Protein AF-A0AAU3L9C7-F1 (afdb_monomer_lite)

pLDDT: mean 80.86, std 14.53, range [35.22, 96.25]

Foldseek 3Di:
DDDDPDLVVVLVVQLVQKAWPDWEWDDDAQWIKIKTKIWGFDDFDQVFKFKDWAVDGFDDWDWDQDPVNGTIIIITMGTDDQDFDKTFIWMWTDDPNDTDIHFHAQPPHDWYDWDWGDDPFIKIWGWDADPVRGIIIGIGTPDDDDDPPVSVVVVVVVPPD

Structure (mmCIF, N/CA/C/O backbone):
data_AF-A0AAU3L9C7-F1
#
_entry.id   AF-A0AAU3L9C7-F1
#
loop_
_atom_site.group_PDB
_atom_site.id
_atom_site.type_symbol
_atom_site.label_atom_id
_atom_site.label_alt_id
_atom_site.label_comp_id
_atom_site.label_asym_id
_atom_site.label_entity_id
_atom_site.label_seq_id
_atom_site.pdbx_PDB_ins_code
_atom_site.Cartn_x
_atom_site.Cartn_y
_atom_site.Cartn_z
_atom_site.occupancy
_atom_site.B_iso_or_equiv
_atom_site.auth_seq_id
_atom_site.auth_comp_id
_atom_site.auth_asym_id
_atom_site.auth_atom_id
_atom_site.pdbx_PDB_model_num
ATOM 1 N N . MET A 1 1 ? 2.917 11.005 -37.192 1.00 35.22 1 MET A N 1
ATOM 2 C CA . MET A 1 1 ? 1.703 10.786 -36.380 1.00 35.22 1 MET A CA 1
ATOM 3 C C . MET A 1 1 ? 1.957 9.519 -35.566 1.00 35.22 1 MET A C 1
ATOM 5 O O . MET A 1 1 ? 1.748 8.426 -36.069 1.00 35.22 1 MET A O 1
ATOM 9 N N . GLY A 1 2 ? 2.615 9.653 -34.408 1.00 40.50 2 GLY A N 1
ATOM 10 C CA . GLY A 1 2 ? 3.018 8.508 -33.585 1.00 40.50 2 GLY A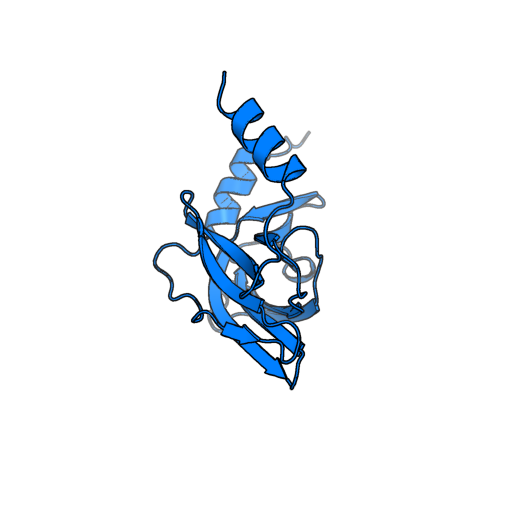 CA 1
ATOM 11 C C . GLY A 1 2 ? 1.808 7.997 -32.818 1.00 40.50 2 GLY A C 1
ATOM 12 O O . GLY A 1 2 ? 1.257 8.742 -32.014 1.00 40.50 2 GLY A O 1
ATOM 13 N N . GLY A 1 3 ? 1.358 6.780 -33.127 1.00 43.25 3 GLY A N 1
ATOM 14 C CA . GLY A 1 3 ? 0.254 6.149 -32.414 1.00 43.25 3 GLY A CA 1
ATOM 15 C C . GLY A 1 3 ? 0.594 6.068 -30.932 1.00 43.25 3 GLY A C 1
ATOM 16 O O . GLY A 1 3 ? 1.621 5.498 -30.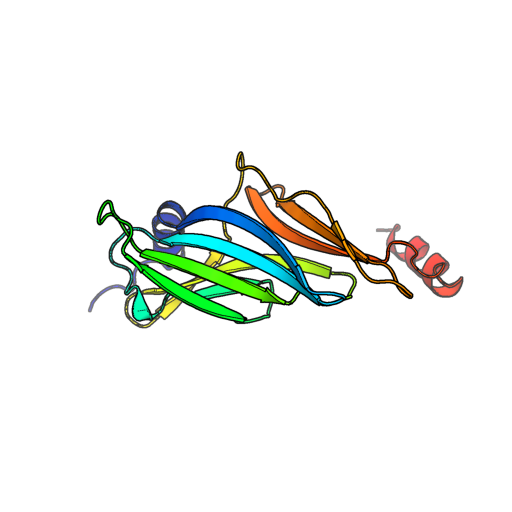567 1.00 43.25 3 GLY A O 1
ATOM 17 N N . VAL A 1 4 ? -0.244 6.676 -30.094 1.00 52.72 4 VAL A N 1
ATOM 18 C CA . VAL A 1 4 ? -0.191 6.465 -28.648 1.00 52.72 4 VAL A CA 1
ATOM 19 C C . VAL A 1 4 ? -0.334 4.954 -28.444 1.00 52.72 4 VAL A C 1
ATOM 21 O O . VAL A 1 4 ? -1.311 4.388 -28.944 1.00 52.72 4 VAL A O 1
ATOM 24 N N . PRO A 1 5 ? 0.641 4.270 -27.822 1.00 54.53 5 PRO A N 1
ATOM 25 C CA . PRO A 1 5 ? 0.512 2.843 -27.571 1.00 54.53 5 PRO A CA 1
ATOM 26 C C . PRO A 1 5 ? -0.761 2.603 -26.757 1.00 54.53 5 PRO A C 1
ATOM 28 O O . PRO A 1 5 ? -1.070 3.383 -25.855 1.00 54.53 5 PRO A O 1
ATOM 31 N N . ASP A 1 6 ? -1.502 1.544 -27.089 1.00 54.97 6 ASP A N 1
ATOM 32 C CA . ASP A 1 6 ? -2.675 1.126 -26.323 1.00 54.97 6 ASP A CA 1
ATOM 33 C C . ASP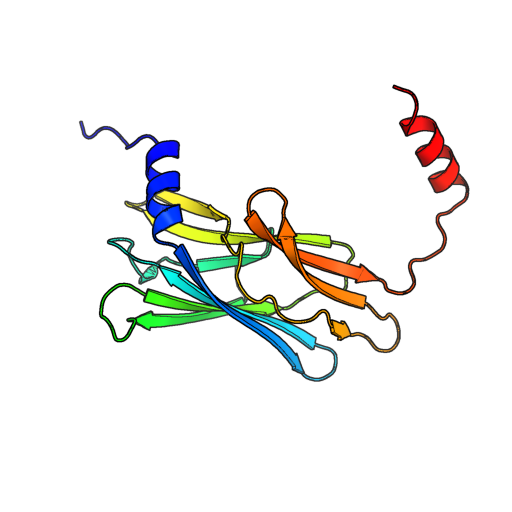 A 1 6 ? -2.291 1.041 -24.839 1.00 54.97 6 ASP A C 1
ATOM 35 O O . ASP A 1 6 ? -1.393 0.282 -24.452 1.00 54.97 6 ASP A O 1
ATOM 39 N N . ALA A 1 7 ? -2.947 1.867 -24.021 1.00 51.12 7 ALA A N 1
ATOM 40 C CA . ALA A 1 7 ? -2.661 2.019 -22.601 1.00 51.12 7 ALA A CA 1
ATOM 41 C C . ALA A 1 7 ? -2.701 0.670 -21.865 1.00 51.12 7 ALA A C 1
ATOM 43 O O . ALA A 1 7 ? -1.924 0.449 -20.940 1.00 51.12 7 ALA A O 1
ATOM 44 N N . THR A 1 8 ? -3.537 -0.265 -22.325 1.00 54.31 8 THR A N 1
ATOM 45 C CA . THR A 1 8 ? -3.645 -1.613 -21.753 1.00 54.31 8 THR A CA 1
ATOM 46 C C . THR A 1 8 ? -2.379 -2.441 -21.993 1.00 54.31 8 THR A C 1
ATOM 48 O O . THR A 1 8 ? -1.886 -3.111 -21.084 1.00 54.31 8 THR A O 1
ATOM 51 N N . VAL A 1 9 ? -1.814 -2.363 -23.202 1.00 53.31 9 VAL A N 1
ATOM 52 C CA . VAL A 1 9 ? -0.599 -3.097 -23.596 1.00 53.31 9 VAL A CA 1
ATOM 53 C C . VAL A 1 9 ? 0.633 -2.512 -22.902 1.00 53.31 9 VAL A C 1
ATOM 55 O O . VAL A 1 9 ? 1.489 -3.257 -22.421 1.00 53.31 9 VAL A O 1
ATOM 58 N N . ALA A 1 10 ? 0.699 -1.182 -22.785 1.00 54.41 10 ALA A N 1
ATOM 59 C CA . ALA A 1 10 ? 1.749 -0.497 -22.037 1.00 54.41 10 ALA A CA 1
ATOM 60 C C . ALA A 1 10 ? 1.706 -0.873 -20.545 1.00 54.41 10 ALA A C 1
ATOM 62 O O . ALA A 1 10 ? 2.709 -1.341 -20.004 1.00 54.41 10 ALA A O 1
ATOM 63 N N . SER A 1 11 ? 0.543 -0.767 -19.890 1.00 56.88 11 SER A N 1
ATOM 64 C CA . SER A 1 11 ? 0.375 -1.148 -18.482 1.00 56.88 11 SER A CA 1
ATOM 65 C C . SER A 1 11 ? 0.741 -2.607 -18.205 1.00 56.88 11 SER A C 1
ATOM 67 O O . SER A 1 11 ? 1.361 -2.877 -17.180 1.00 56.88 11 SER A O 1
ATOM 69 N N . GLY A 1 12 ? 0.413 -3.538 -19.110 1.00 58.28 12 GLY A N 1
ATOM 70 C CA . GLY A 1 12 ? 0.797 -4.948 -18.982 1.00 58.28 12 GLY A CA 1
ATOM 71 C C . GLY A 1 12 ? 2.314 -5.152 -18.980 1.00 58.28 12 GLY A C 1
ATOM 72 O O . GLY A 1 12 ? 2.847 -5.775 -18.066 1.00 58.28 12 GLY A O 1
ATOM 73 N N . ARG A 1 13 ? 3.022 -4.549 -19.943 1.00 59.59 13 ARG A N 1
ATOM 74 C CA . ARG A 1 13 ? 4.485 -4.660 -20.063 1.00 59.59 13 ARG A CA 1
ATOM 75 C C . ARG A 1 13 ? 5.235 -3.980 -18.914 1.00 59.59 13 ARG A C 1
ATOM 77 O O . ARG A 1 13 ? 6.250 -4.497 -18.467 1.00 59.59 13 ARG A O 1
ATOM 84 N N . PHE A 1 14 ? 4.752 -2.841 -18.416 1.00 61.41 14 PHE A N 1
ATOM 85 C CA . PHE A 1 14 ? 5.355 -2.183 -17.248 1.00 61.41 14 PHE A CA 1
ATOM 86 C C . PHE A 1 14 ? 5.006 -2.885 -15.931 1.00 61.41 14 PHE A C 1
ATOM 88 O O . PHE A 1 14 ? 5.791 -2.841 -14.990 1.00 61.41 14 PHE A O 1
ATOM 95 N N . ALA A 1 15 ? 3.871 -3.587 -15.847 1.00 59.69 15 ALA A N 1
ATOM 96 C CA . ALA A 1 15 ? 3.568 -4.414 -14.681 1.00 59.69 15 ALA A CA 1
ATOM 97 C C . ALA A 1 15 ? 4.571 -5.564 -14.500 1.00 59.69 15 ALA A C 1
ATOM 99 O O . ALA A 1 15 ? 4.820 -5.968 -13.368 1.00 59.69 15 ALA A O 1
ATOM 100 N N . GLU A 1 16 ? 5.173 -6.059 -15.585 1.00 72.06 16 GLU A N 1
ATOM 101 C CA . GLU A 1 16 ? 6.245 -7.065 -15.542 1.00 72.06 16 GLU A CA 1
ATOM 102 C C . GLU A 1 16 ? 7.585 -6.494 -15.058 1.00 72.06 16 GLU A C 1
ATOM 104 O O . GLU A 1 16 ? 8.464 -7.249 -14.647 1.00 72.06 16 GLU A O 1
ATOM 109 N N . THR A 1 17 ? 7.754 -5.168 -15.078 1.00 78.38 17 THR A N 1
ATOM 110 C CA . THR A 1 17 ? 8.993 -4.518 -14.636 1.00 78.38 17 THR A CA 1
ATOM 111 C C . THR A 1 17 ? 8.934 -4.007 -13.201 1.00 78.38 17 THR A C 1
ATOM 113 O O . THR A 1 17 ? 9.952 -3.549 -12.681 1.00 78.38 17 THR A O 1
ATOM 116 N N . VAL A 1 18 ? 7.773 -4.092 -12.545 1.00 86.12 18 VAL A N 1
ATOM 117 C CA . VAL A 1 18 ? 7.583 -3.676 -11.153 1.00 86.12 18 VAL A CA 1
ATOM 118 C C . VAL A 1 18 ? 7.635 -4.892 -10.235 1.00 86.12 18 VAL A C 1
ATOM 120 O O . VAL A 1 18 ? 6.789 -5.780 -10.300 1.00 86.12 18 VAL A O 1
ATOM 123 N N . GLU A 1 19 ? 8.595 -4.894 -9.317 1.00 88.12 19 GLU A N 1
ATOM 124 C CA . GLU A 1 19 ? 8.820 -5.996 -8.385 1.00 88.12 19 GLU A CA 1
ATOM 125 C C . GLU A 1 19 ? 8.920 -5.483 -6.947 1.00 88.12 19 GLU A C 1
ATOM 127 O O . GLU A 1 19 ? 9.671 -4.554 -6.649 1.00 88.12 19 GLU A O 1
ATOM 132 N N . LEU A 1 20 ? 8.186 -6.097 -6.020 1.00 91.31 20 LEU A N 1
ATOM 133 C CA . LEU A 1 20 ? 8.346 -5.822 -4.595 1.00 91.31 20 LEU A CA 1
ATOM 134 C C . LEU A 1 20 ? 9.607 -6.528 -4.071 1.00 91.31 20 LEU A C 1
ATOM 136 O O . LEU A 1 20 ? 9.648 -7.750 -3.998 1.00 91.31 20 LEU A O 1
ATOM 140 N N . LEU A 1 21 ? 10.605 -5.756 -3.638 1.00 91.31 21 LEU A N 1
ATOM 141 C CA . LEU A 1 21 ? 11.840 -6.289 -3.054 1.00 91.31 21 LEU A CA 1
ATOM 142 C C . LEU A 1 21 ? 11.709 -6.561 -1.554 1.00 91.31 21 LEU A C 1
ATOM 144 O O . LEU A 1 21 ? 12.262 -7.524 -1.034 1.00 91.31 21 LEU A O 1
ATOM 148 N N . SER A 1 22 ? 11.019 -5.681 -0.825 1.00 92.00 22 SER A N 1
ATOM 149 C CA . SER A 1 22 ? 10.795 -5.867 0.611 1.00 92.00 22 SER A CA 1
ATOM 150 C C . SER A 1 22 ? 9.598 -5.077 1.111 1.00 92.00 22 SER A C 1
ATOM 152 O O . SER A 1 22 ? 9.262 -4.016 0.580 1.00 92.00 22 SER A O 1
ATOM 154 N N . SER A 1 23 ? 8.979 -5.584 2.174 1.00 94.75 23 SER A N 1
ATOM 155 C CA . SER A 1 23 ? 7.887 -4.919 2.874 1.00 94.75 23 SER A CA 1
ATOM 156 C C . SER A 1 23 ? 8.013 -5.139 4.379 1.00 94.75 23 SER A C 1
ATOM 158 O O . SER A 1 23 ? 8.310 -6.245 4.834 1.00 94.75 23 SER A O 1
ATOM 160 N N . ARG A 1 24 ? 7.826 -4.082 5.176 1.00 95.56 24 ARG A N 1
ATOM 161 C CA . ARG A 1 24 ? 7.863 -4.190 6.642 1.00 95.56 24 ARG A CA 1
ATOM 162 C C . ARG A 1 24 ? 7.052 -3.118 7.353 1.00 95.56 24 ARG A C 1
ATOM 164 O O . ARG A 1 24 ? 6.907 -1.998 6.873 1.00 95.56 24 ARG A O 1
ATOM 171 N N . TRP A 1 25 ? 6.591 -3.461 8.550 1.00 96.25 25 TRP A N 1
ATOM 172 C CA . TRP A 1 25 ? 6.014 -2.504 9.487 1.00 96.25 25 TRP A CA 1
ATOM 173 C C . TRP A 1 25 ? 7.112 -1.760 10.245 1.00 96.25 25 TRP A C 1
ATOM 175 O O . TRP A 1 25 ? 8.026 -2.382 10.786 1.00 96.25 25 TRP A O 1
ATOM 185 N N . LEU A 1 26 ? 6.984 -0.440 10.323 1.00 94.50 26 LEU A N 1
ATOM 186 C CA . LEU A 1 26 ? 7.753 0.432 11.203 1.00 94.50 26 LEU A CA 1
ATOM 187 C C . LEU A 1 26 ? 6.807 0.978 12.263 1.00 94.50 26 LEU A C 1
ATOM 189 O O . LEU A 1 26 ? 5.769 1.538 11.917 1.00 94.50 26 LEU A O 1
ATOM 193 N N . GLN A 1 27 ? 7.161 0.834 13.533 1.00 93.06 27 GLN A N 1
ATOM 194 C CA . GLN A 1 27 ? 6.374 1.384 14.627 1.00 93.06 27 GLN A CA 1
ATOM 195 C C . GLN A 1 27 ? 7.250 2.292 15.480 1.00 93.06 27 GLN A C 1
ATOM 197 O O . GLN A 1 27 ? 8.307 1.870 15.943 1.00 93.06 27 GLN A O 1
ATOM 202 N N . ASP A 1 28 ? 6.787 3.521 15.675 1.00 91.62 28 ASP A N 1
ATOM 203 C CA . ASP A 1 28 ? 7.403 4.515 16.546 1.00 91.62 28 ASP A CA 1
ATOM 204 C C . ASP A 1 28 ? 6.335 5.036 17.514 1.00 91.62 28 ASP A C 1
ATOM 206 O O . ASP A 1 28 ? 5.407 5.753 17.129 1.00 91.62 28 ASP A O 1
ATOM 210 N N . GLY A 1 29 ? 6.390 4.554 18.756 1.00 90.25 29 GLY A N 1
ATOM 211 C CA . GLY A 1 29 ? 5.322 4.735 19.735 1.00 90.25 29 GLY A CA 1
ATOM 212 C C . GLY A 1 29 ? 3.959 4.266 19.206 1.00 90.25 29 GLY A C 1
ATOM 213 O O . GLY A 1 29 ? 3.731 3.078 18.959 1.00 90.25 29 GLY A O 1
ATOM 214 N N . GLU A 1 30 ? 3.043 5.222 19.044 1.00 89.25 30 GLU A N 1
ATOM 215 C CA . GLU A 1 30 ? 1.677 5.013 18.541 1.00 89.25 30 GLU A CA 1
ATOM 216 C C . GLU A 1 30 ? 1.561 5.148 17.011 1.00 89.25 30 GLU A C 1
ATOM 218 O O . GLU A 1 30 ? 0.509 4.834 16.447 1.00 89.25 30 GLU A O 1
ATOM 223 N N . ALA A 1 31 ? 2.616 5.612 16.332 1.00 91.25 31 ALA A N 1
ATOM 224 C CA . ALA A 1 31 ? 2.638 5.765 14.886 1.00 91.25 31 ALA A CA 1
ATOM 225 C C . ALA A 1 31 ? 3.055 4.450 14.219 1.00 91.25 31 ALA A C 1
ATOM 227 O O . ALA A 1 31 ? 4.138 3.920 14.473 1.00 91.25 31 ALA A O 1
ATOM 228 N N . LEU A 1 32 ? 2.207 3.944 13.324 1.00 94.12 32 LEU A N 1
ATOM 229 C CA . LEU A 1 32 ? 2.516 2.802 12.470 1.00 94.12 32 LEU A CA 1
ATOM 230 C C . LEU A 1 32 ? 2.769 3.291 11.041 1.00 94.12 32 LEU A C 1
ATOM 232 O O . LEU A 1 32 ? 2.049 4.145 10.521 1.00 94.12 32 LEU A O 1
ATOM 236 N N . SER A 1 33 ? 3.795 2.758 10.387 1.00 93.69 33 SER A N 1
ATOM 237 C CA . SER A 1 33 ? 4.058 2.984 8.969 1.00 93.69 33 SER A CA 1
ATOM 238 C C . SER A 1 33 ? 4.342 1.676 8.242 1.00 93.69 33 SER A C 1
ATOM 240 O O . SER A 1 33 ? 4.969 0.778 8.799 1.00 93.69 33 SER A O 1
ATOM 242 N N . LEU A 1 34 ? 3.935 1.593 6.979 1.00 93.38 34 LEU A N 1
ATOM 243 C CA . LEU A 1 34 ? 4.382 0.556 6.054 1.00 93.38 34 LEU A CA 1
ATOM 244 C C . LEU A 1 34 ? 5.579 1.085 5.268 1.00 93.38 34 LEU A C 1
ATOM 246 O O . LEU A 1 34 ? 5.477 2.125 4.621 1.00 93.38 34 LEU A O 1
ATOM 250 N N . GLU A 1 35 ? 6.699 0.379 5.310 1.00 94.00 35 GLU A N 1
ATOM 251 C CA . GLU A 1 35 ? 7.823 0.622 4.413 1.00 94.00 35 GLU A CA 1
ATOM 252 C C . GLU A 1 35 ? 7.817 -0.421 3.299 1.00 94.00 35 GLU A C 1
ATOM 254 O O . GLU A 1 35 ? 7.737 -1.621 3.569 1.00 94.00 35 GLU A O 1
ATOM 259 N N . LEU A 1 36 ? 7.922 0.055 2.061 1.00 92.62 36 LEU A N 1
ATOM 260 C CA . LEU A 1 36 ? 8.038 -0.760 0.860 1.00 92.62 36 LEU A CA 1
ATOM 261 C C . LEU A 1 36 ? 9.315 -0.388 0.118 1.00 92.62 36 LEU A C 1
ATOM 263 O O . LEU A 1 36 ? 9.652 0.791 0.009 1.00 92.62 36 LEU A O 1
ATOM 267 N N . VAL A 1 37 ? 9.991 -1.391 -0.431 1.00 91.50 37 VAL A N 1
ATOM 268 C CA . VAL A 1 37 ? 11.041 -1.199 -1.431 1.00 91.50 37 VAL A CA 1
ATOM 269 C C . VAL A 1 37 ? 10.598 -1.916 -2.689 1.00 91.50 37 VAL A C 1
ATOM 271 O O . VAL A 1 37 ? 10.391 -3.128 -2.667 1.00 91.50 37 VAL A O 1
ATOM 274 N N . VAL A 1 38 ? 10.444 -1.161 -3.767 1.00 90.00 38 VAL A N 1
ATOM 275 C CA . VAL A 1 38 ? 9.969 -1.655 -5.058 1.00 90.00 38 VAL A CA 1
ATOM 276 C C . VAL A 1 38 ? 11.050 -1.403 -6.098 1.00 90.00 38 VAL A C 1
ATOM 278 O O . VAL A 1 38 ? 11.590 -0.303 -6.167 1.00 90.00 38 VAL A O 1
ATOM 281 N N . ARG A 1 39 ? 11.379 -2.412 -6.898 1.00 88.00 39 ARG A N 1
ATOM 282 C CA . ARG A 1 39 ? 12.220 -2.279 -8.083 1.00 88.00 39 ARG A CA 1
ATOM 283 C C . ARG A 1 39 ? 11.345 -1.950 -9.277 1.00 88.00 39 ARG A C 1
ATOM 285 O O . ARG A 1 39 ? 10.294 -2.554 -9.463 1.00 88.00 39 ARG A O 1
ATOM 292 N N . ILE A 1 40 ? 11.801 -1.001 -10.076 1.00 85.81 40 ILE A N 1
ATOM 293 C CA . ILE A 1 40 ? 11.173 -0.608 -11.331 1.00 85.81 40 ILE A CA 1
ATOM 294 C C . ILE A 1 40 ? 12.233 -0.783 -12.410 1.00 85.81 40 ILE A C 1
ATOM 296 O O . ILE A 1 40 ? 13.244 -0.077 -12.413 1.00 85.81 40 ILE A O 1
ATOM 300 N N . GLY A 1 41 ? 12.038 -1.779 -13.266 1.00 79.31 41 GLY A N 1
ATOM 301 C CA . GLY A 1 41 ? 12.901 -2.072 -14.403 1.00 79.31 41 GLY A CA 1
ATOM 302 C C . GLY A 1 41 ? 12.499 -1.307 -15.665 1.00 79.31 41 GLY A C 1
ATOM 303 O O . GLY A 1 41 ? 11.351 -0.880 -15.825 1.00 79.31 41 GLY A O 1
ATOM 304 N N . GLY A 1 42 ? 13.443 -1.200 -16.599 1.00 72.00 42 GLY A N 1
ATOM 305 C CA . GLY A 1 42 ? 13.219 -0.641 -17.935 1.00 72.00 42 GLY A CA 1
ATOM 306 C C . GLY A 1 42 ? 13.424 0.875 -18.053 1.00 72.00 42 GLY A C 1
ATOM 307 O O . GLY A 1 42 ? 13.954 1.522 -17.158 1.00 72.00 42 GLY A O 1
ATOM 308 N N . ALA A 1 43 ? 13.011 1.428 -19.200 1.00 56.25 43 ALA A N 1
ATOM 309 C CA . ALA A 1 43 ? 13.261 2.809 -19.640 1.00 56.25 43 ALA A CA 1
ATOM 310 C C . ALA A 1 43 ? 12.333 3.877 -19.019 1.00 56.25 43 ALA A C 1
ATOM 312 O O . ALA A 1 43 ? 12.219 4.974 -19.563 1.00 56.25 43 ALA A O 1
ATOM 313 N N . ALA A 1 44 ? 11.628 3.559 -17.928 1.00 58.25 44 ALA A N 1
ATOM 314 C CA . ALA A 1 44 ? 10.852 4.565 -17.207 1.00 58.25 44 ALA A CA 1
ATOM 315 C C . ALA A 1 44 ? 11.814 5.600 -16.613 1.00 58.25 44 ALA A C 1
ATOM 317 O O . ALA A 1 44 ? 12.856 5.214 -16.082 1.00 58.25 44 ALA A O 1
ATOM 318 N N . ASP A 1 45 ? 11.474 6.891 -16.686 1.00 61.94 45 ASP A N 1
ATOM 319 C CA . ASP A 1 45 ? 12.275 7.915 -16.018 1.00 61.94 45 ASP A CA 1
ATOM 320 C C . ASP A 1 45 ? 12.206 7.664 -14.503 1.00 61.94 45 ASP A C 1
ATOM 322 O O . ASP A 1 45 ? 11.145 7.842 -13.887 1.00 61.94 45 ASP A O 1
ATOM 326 N N . PRO A 1 46 ? 13.314 7.250 -13.866 1.00 60.19 46 PRO A N 1
ATOM 327 C CA . PRO A 1 46 ? 13.306 6.953 -12.445 1.00 60.19 46 PRO A CA 1
ATOM 328 C C . PRO A 1 46 ? 12.985 8.190 -11.597 1.00 60.19 46 PRO A C 1
ATOM 330 O O . PRO A 1 46 ? 12.572 8.046 -10.446 1.00 60.19 46 PRO A O 1
ATOM 333 N N . GLY A 1 47 ? 13.116 9.403 -12.147 1.00 63.44 47 GLY A N 1
ATOM 334 C CA . GLY A 1 47 ? 12.776 10.663 -11.492 1.00 63.44 47 GLY A CA 1
ATOM 335 C C . GLY A 1 47 ? 11.288 10.832 -11.167 1.00 63.44 47 GLY A C 1
ATOM 336 O O . GLY A 1 47 ? 10.949 11.588 -10.250 1.00 63.44 47 GLY A O 1
ATOM 337 N N . THR A 1 48 ? 10.398 10.099 -11.839 1.00 70.06 48 THR A N 1
ATOM 338 C CA . THR A 1 48 ? 8.938 10.282 -11.724 1.00 70.06 48 THR A CA 1
ATOM 339 C C . THR A 1 48 ? 8.233 9.155 -10.972 1.00 70.06 48 THR A C 1
ATOM 341 O O . THR A 1 48 ? 7.093 9.316 -10.538 1.00 70.06 48 THR A O 1
ATOM 344 N N . ALA A 1 49 ? 8.920 8.037 -10.732 1.00 77.56 49 ALA A N 1
ATOM 345 C CA . ALA A 1 49 ? 8.339 6.875 -10.079 1.00 77.56 49 ALA A CA 1
ATOM 346 C C . ALA A 1 49 ? 7.916 7.146 -8.625 1.00 77.56 49 ALA A C 1
ATOM 348 O O . ALA A 1 49 ? 8.711 7.631 -7.807 1.00 77.56 49 ALA A O 1
ATOM 349 N N . ALA A 1 50 ? 6.684 6.778 -8.277 1.00 83.31 50 ALA A N 1
ATOM 350 C CA . ALA A 1 50 ? 6.129 6.910 -6.933 1.00 83.31 50 ALA A CA 1
ATOM 351 C C . ALA A 1 50 ? 5.316 5.672 -6.541 1.00 83.31 50 ALA A C 1
ATOM 353 O O . ALA A 1 50 ? 4.721 5.009 -7.383 1.00 83.31 50 ALA A O 1
ATOM 354 N N . VAL A 1 51 ? 5.266 5.363 -5.245 1.00 87.00 51 VAL A N 1
ATOM 355 C CA . VAL A 1 51 ? 4.428 4.285 -4.699 1.00 87.00 51 VAL A CA 1
ATOM 356 C C . VAL A 1 51 ? 3.281 4.916 -3.904 1.00 87.00 51 VAL A C 1
ATOM 358 O O . VAL A 1 51 ? 3.447 5.963 -3.272 1.00 87.00 51 VAL A O 1
ATOM 361 N N . HIS A 1 52 ? 2.117 4.279 -3.934 1.00 88.31 52 HIS A N 1
ATOM 362 C CA . HIS A 1 52 ? 0.849 4.769 -3.404 1.00 88.31 52 HIS A CA 1
ATOM 363 C C . HIS A 1 52 ? 0.168 3.712 -2.544 1.00 88.31 52 HIS A C 1
ATOM 365 O O . HIS A 1 52 ? 0.222 2.521 -2.855 1.00 88.31 52 HIS A O 1
ATOM 371 N N . LEU A 1 53 ? -0.534 4.171 -1.506 1.00 87.50 53 LEU A N 1
ATOM 372 C CA . LEU A 1 53 ? -1.388 3.340 -0.663 1.00 87.50 53 LEU A CA 1
ATOM 373 C C . LEU A 1 53 ? -2.829 3.866 -0.712 1.00 87.50 53 LEU A C 1
ATOM 375 O O . LEU A 1 53 ? -3.183 4.846 -0.053 1.00 87.50 53 LEU A O 1
ATOM 379 N N . GLY A 1 54 ? -3.676 3.218 -1.510 1.00 85.19 54 GLY A N 1
ATOM 380 C CA . GLY A 1 54 ? -5.013 3.708 -1.830 1.00 85.19 54 GLY A CA 1
ATOM 381 C C . GLY A 1 54 ? -4.962 5.117 -2.446 1.00 85.19 54 GLY A C 1
ATOM 382 O O . GLY A 1 54 ? -4.112 5.366 -3.299 1.00 85.19 54 GLY A O 1
ATOM 383 N N . PRO A 1 55 ? -5.830 6.058 -2.027 1.00 75.69 55 PRO A N 1
ATOM 384 C CA . PRO A 1 55 ? -5.807 7.430 -2.540 1.00 75.69 55 PRO A CA 1
ATOM 385 C C . PRO A 1 55 ? -4.631 8.266 -2.002 1.00 75.69 55 PRO A C 1
ATOM 387 O O . PRO A 1 55 ? -4.437 9.399 -2.437 1.00 75.69 55 PRO A O 1
ATOM 390 N N . VAL A 1 56 ? -3.855 7.749 -1.041 1.00 69.00 56 VAL A N 1
ATOM 391 C CA . VAL A 1 56 ? -2.760 8.495 -0.414 1.00 69.00 56 VAL A CA 1
ATOM 392 C C . VAL A 1 56 ? -1.538 8.469 -1.331 1.00 69.00 56 VAL A C 1
ATOM 394 O O . VAL A 1 56 ? -0.901 7.428 -1.531 1.00 69.00 56 VAL A O 1
ATOM 397 N N . ARG A 1 57 ? -1.196 9.639 -1.884 1.00 61.88 57 ARG A N 1
ATOM 398 C CA . ARG A 1 57 ? 0.067 9.865 -2.593 1.00 61.88 57 ARG A CA 1
ATOM 399 C C . ARG A 1 57 ? 1.161 10.190 -1.569 1.00 61.88 57 ARG A C 1
ATOM 401 O O . ARG A 1 57 ? 1.219 11.305 -1.079 1.00 61.88 57 ARG A O 1
ATOM 408 N N . GLN A 1 58 ? 2.003 9.188 -1.300 1.00 65.75 58 GLN A N 1
ATOM 409 C CA . GLN A 1 58 ? 3.289 9.251 -0.587 1.00 65.75 58 GLN A CA 1
ATOM 410 C C . GLN A 1 58 ? 3.324 9.683 0.892 1.00 65.75 58 GLN A C 1
ATOM 412 O O . GLN A 1 58 ? 2.783 10.700 1.308 1.00 65.75 58 GLN A O 1
ATOM 417 N N . GLY A 1 59 ? 4.136 8.950 1.661 1.00 51.47 59 GLY A N 1
ATOM 418 C CA . GLY A 1 59 ? 5.122 9.568 2.551 1.00 51.47 59 GLY A CA 1
ATOM 419 C C . GLY A 1 59 ? 6.526 9.464 1.930 1.00 51.47 59 GLY A C 1
ATOM 420 O O . GLY A 1 59 ? 6.676 8.960 0.812 1.00 51.47 59 GLY A O 1
ATOM 421 N N . GLY A 1 60 ? 7.545 9.988 2.624 1.00 60.53 60 GLY A N 1
ATOM 422 C CA . GLY A 1 60 ? 8.908 10.189 2.102 1.00 60.53 60 GLY A CA 1
ATOM 423 C C . GLY A 1 60 ? 9.416 9.041 1.222 1.00 60.53 60 GLY A C 1
ATOM 424 O O . GLY A 1 60 ? 9.354 7.873 1.610 1.00 60.53 60 GLY A O 1
ATOM 425 N N . THR A 1 61 ? 9.870 9.387 0.016 1.00 73.38 61 THR A N 1
ATOM 426 C CA . THR A 1 61 ? 10.357 8.431 -0.979 1.00 73.38 61 THR A CA 1
ATOM 427 C C . THR A 1 61 ? 11.818 8.699 -1.293 1.00 73.38 61 THR A C 1
ATOM 429 O O . THR A 1 61 ? 12.191 9.821 -1.625 1.00 73.38 61 THR A O 1
ATOM 432 N N . THR A 1 62 ? 12.637 7.658 -1.211 1.00 81.38 62 THR A N 1
ATOM 433 C CA . THR A 1 62 ? 14.041 7.687 -1.624 1.00 81.38 62 THR A CA 1
ATOM 434 C C . THR A 1 62 ? 14.205 6.791 -2.839 1.00 81.38 62 THR A C 1
ATOM 436 O O . THR A 1 62 ? 13.616 5.711 -2.905 1.00 81.38 62 THR A O 1
ATOM 439 N N . ARG A 1 63 ? 15.001 7.244 -3.805 1.00 81.62 63 ARG A N 1
ATOM 440 C CA . ARG A 1 63 ? 15.276 6.512 -5.041 1.00 81.62 63 ARG A CA 1
ATOM 441 C C . ARG A 1 63 ? 16.759 6.204 -5.123 1.00 81.62 63 ARG A C 1
ATOM 443 O O . ARG A 1 63 ? 17.588 7.051 -4.793 1.00 81.62 63 ARG A O 1
ATOM 450 N N . THR A 1 64 ? 17.090 4.993 -5.536 1.00 81.19 64 THR A N 1
ATOM 451 C CA . THR A 1 64 ? 18.477 4.546 -5.669 1.00 81.19 64 THR A CA 1
ATOM 452 C C . THR A 1 64 ? 18.575 3.620 -6.870 1.00 81.19 64 THR A C 1
ATOM 454 O O . THR A 1 64 ? 17.720 2.753 -7.043 1.00 81.19 64 THR A O 1
ATOM 457 N N . ALA A 1 65 ? 19.597 3.799 -7.707 1.00 78.50 65 ALA A N 1
ATOM 458 C CA . ALA A 1 65 ? 19.882 2.847 -8.775 1.00 78.50 65 ALA A CA 1
ATOM 459 C C . ALA A 1 65 ? 20.138 1.462 -8.165 1.00 78.50 65 ALA A C 1
ATOM 461 O O . ALA A 1 65 ? 20.797 1.354 -7.125 1.00 78.50 65 ALA A O 1
ATOM 462 N N . THR A 1 66 ? 19.594 0.407 -8.767 1.00 75.31 66 THR A N 1
ATOM 463 C CA . THR A 1 66 ? 19.907 -0.945 -8.303 1.00 75.31 66 THR A CA 1
ATOM 464 C C . THR A 1 66 ? 21.369 -1.281 -8.636 1.00 75.31 66 THR A C 1
ATOM 466 O O . THR A 1 66 ? 21.859 -0.865 -9.688 1.00 75.31 66 THR A O 1
ATOM 469 N N . PRO A 1 67 ? 22.100 -2.011 -7.767 1.00 71.69 67 PRO A N 1
ATOM 470 C CA . PRO A 1 67 ? 23.523 -2.306 -7.989 1.00 71.69 67 PRO A CA 1
ATOM 471 C C . PRO A 1 67 ? 23.820 -3.075 -9.283 1.00 71.69 67 PRO A C 1
ATOM 473 O O . PRO A 1 67 ? 24.919 -2.982 -9.816 1.00 71.69 67 PRO A O 1
ATOM 476 N N . ASP A 1 68 ? 22.841 -3.829 -9.780 1.00 75.00 68 ASP A N 1
ATOM 477 C CA . ASP A 1 68 ? 22.901 -4.595 -11.027 1.00 75.00 68 ASP A CA 1
ATOM 478 C C . ASP A 1 68 ? 22.691 -3.732 -12.288 1.00 75.00 68 ASP A C 1
ATOM 480 O O . ASP A 1 68 ? 22.760 -4.248 -13.400 1.00 75.00 68 ASP A O 1
ATOM 484 N N . GLY A 1 69 ? 22.400 -2.433 -12.134 1.00 70.38 69 GLY A N 1
ATOM 485 C CA . GLY A 1 69 ? 22.093 -1.517 -13.236 1.00 70.38 69 GLY A CA 1
ATOM 486 C C . GLY A 1 69 ? 20.768 -1.811 -13.951 1.00 70.38 69 GLY A C 1
ATOM 487 O O . GLY A 1 69 ? 20.448 -1.152 -14.937 1.00 70.38 69 GLY A O 1
ATOM 488 N N . GLY A 1 70 ? 19.988 -2.784 -13.468 1.00 73.44 70 GLY A N 1
ATOM 489 C CA . GLY A 1 70 ? 18.776 -3.280 -14.123 1.00 73.44 70 GLY A CA 1
ATOM 490 C C . GLY A 1 70 ? 17.515 -2.453 -13.858 1.00 73.44 70 GLY A C 1
ATOM 491 O O . GLY A 1 70 ? 16.460 -2.748 -14.426 1.00 73.44 70 GLY A O 1
ATOM 492 N N . GLY A 1 71 ? 17.584 -1.440 -12.991 1.00 81.00 71 GLY A N 1
ATOM 493 C CA . GLY A 1 71 ? 16.448 -0.582 -12.678 1.00 81.00 71 GLY A CA 1
ATOM 494 C C . GLY A 1 71 ? 16.695 0.402 -11.537 1.00 81.00 71 GLY A C 1
ATOM 495 O O . GLY A 1 71 ? 17.823 0.726 -11.166 1.00 81.00 71 GLY A O 1
ATOM 496 N N . THR A 1 72 ? 15.598 0.901 -10.975 1.00 84.62 72 THR A N 1
ATOM 497 C CA . THR A 1 72 ? 15.605 1.810 -9.824 1.00 84.62 72 THR A CA 1
ATOM 498 C C . THR A 1 72 ? 14.834 1.200 -8.669 1.00 84.62 72 THR A C 1
ATOM 500 O O . THR A 1 72 ? 13.687 0.781 -8.822 1.00 84.62 72 THR A O 1
ATOM 503 N N . ALA A 1 73 ? 15.461 1.172 -7.497 1.00 87.81 73 ALA A N 1
ATOM 504 C CA . ALA A 1 73 ? 14.806 0.862 -6.243 1.00 87.81 73 ALA A CA 1
ATOM 505 C C . ALA A 1 73 ? 14.156 2.132 -5.682 1.00 87.81 73 ALA A C 1
ATOM 507 O O . ALA A 1 73 ? 14.820 3.136 -5.416 1.00 87.81 73 ALA A O 1
ATOM 508 N N . VAL A 1 74 ? 12.848 2.069 -5.476 1.00 88.12 74 VAL A N 1
ATOM 509 C CA . VAL A 1 74 ? 12.044 3.105 -4.839 1.00 88.12 74 VAL A CA 1
ATOM 510 C C . VAL A 1 74 ? 11.667 2.618 -3.450 1.00 88.12 74 VAL A C 1
ATOM 512 O O . VAL A 1 74 ? 10.904 1.665 -3.292 1.00 88.12 74 VAL A O 1
ATOM 515 N N . ARG A 1 75 ? 12.212 3.277 -2.430 1.00 90.38 75 ARG A N 1
ATOM 516 C CA . ARG A 1 75 ? 11.835 3.075 -1.032 1.00 90.38 75 ARG A CA 1
ATOM 517 C C . ARG A 1 75 ? 10.771 4.096 -0.670 1.00 90.38 75 ARG A C 1
ATOM 519 O O . ARG A 1 75 ? 11.049 5.289 -0.720 1.00 90.38 75 ARG A O 1
ATOM 526 N N . ALA A 1 76 ? 9.591 3.639 -0.276 1.00 90.44 76 ALA A N 1
ATOM 527 C CA . ALA A 1 76 ? 8.482 4.494 0.127 1.00 90.44 76 ALA A CA 1
ATOM 528 C C . ALA A 1 76 ? 7.995 4.127 1.531 1.00 90.44 76 ALA A C 1
ATOM 530 O O . ALA A 1 76 ? 7.877 2.947 1.872 1.00 90.44 76 ALA A O 1
ATOM 531 N N . ARG A 1 77 ? 7.692 5.146 2.341 1.00 92.00 77 ARG A N 1
ATOM 532 C CA . ARG A 1 77 ? 7.118 4.984 3.682 1.00 92.00 77 ARG A CA 1
ATOM 533 C C . ARG A 1 77 ? 5.719 5.581 3.728 1.00 92.00 77 ARG A C 1
ATOM 535 O O . ARG A 1 77 ? 5.549 6.759 3.442 1.00 92.00 77 ARG A O 1
ATOM 542 N N . PHE A 1 78 ? 4.738 4.797 4.160 1.00 90.81 78 PHE A N 1
ATOM 543 C CA . PHE A 1 78 ? 3.340 5.210 4.265 1.00 90.81 78 PHE A CA 1
ATOM 544 C C . PHE A 1 78 ? 2.908 5.249 5.725 1.00 90.81 78 PHE A C 1
ATOM 546 O O . PHE A 1 78 ? 2.951 4.199 6.370 1.00 90.81 78 PHE A O 1
ATOM 553 N N . PRO A 1 79 ? 2.478 6.400 6.268 1.00 91.38 79 PRO A N 1
ATOM 554 C CA . PRO A 1 79 ? 1.792 6.402 7.551 1.00 91.38 79 PRO A CA 1
ATOM 555 C C . PRO A 1 79 ? 0.483 5.613 7.422 1.00 91.38 79 PRO A C 1
ATOM 557 O O . PRO A 1 79 ? -0.251 5.763 6.445 1.00 91.38 79 PRO A O 1
ATOM 560 N N . VAL A 1 80 ? 0.201 4.754 8.400 1.00 90.88 80 VAL A N 1
ATOM 561 C CA . VAL A 1 80 ? -1.028 3.961 8.434 1.00 90.88 80 VAL A CA 1
ATOM 562 C C . VAL A 1 80 ? -1.984 4.544 9.461 1.00 90.88 80 VAL A C 1
ATOM 564 O O . VAL A 1 80 ? -1.721 4.555 10.664 1.00 90.88 80 VAL A O 1
ATOM 567 N N . GLU A 1 81 ? -3.109 5.044 8.961 1.00 90.50 81 GLU A N 1
ATOM 568 C CA . GLU A 1 81 ? -4.153 5.651 9.776 1.00 90.50 81 GLU A CA 1
ATOM 569 C C . GLU A 1 81 ? -4.995 4.600 10.507 1.00 90.50 81 GLU A C 1
ATOM 571 O O . GLU A 1 81 ? -5.287 3.520 9.990 1.00 90.50 81 GLU A O 1
ATOM 576 N N . ARG A 1 82 ? -5.447 4.957 11.713 1.00 90.31 82 ARG A N 1
ATOM 577 C CA . ARG A 1 82 ? -6.414 4.180 12.497 1.00 90.31 82 ARG A CA 1
ATOM 578 C C . ARG A 1 82 ? -7.821 4.354 11.928 1.00 90.31 82 ARG A C 1
ATOM 580 O O . ARG A 1 82 ? -8.604 5.164 12.418 1.00 90.31 82 ARG A O 1
ATOM 587 N N . ARG A 1 83 ? -8.119 3.611 10.867 1.00 91.31 83 ARG A N 1
ATOM 588 C CA . ARG A 1 83 ? -9.442 3.556 10.236 1.00 91.31 83 ARG A CA 1
ATOM 589 C C . ARG A 1 83 ? -9.733 2.162 9.709 1.00 91.31 83 ARG A C 1
ATOM 591 O O . ARG A 1 83 ? -8.805 1.435 9.374 1.00 91.31 83 ARG A O 1
ATOM 598 N N . ASP A 1 84 ? -11.007 1.814 9.596 1.00 91.69 84 ASP A N 1
ATOM 599 C CA . ASP A 1 84 ? -11.410 0.581 8.926 1.00 91.69 84 ASP A CA 1
ATOM 600 C C . ASP A 1 84 ? -11.287 0.782 7.410 1.00 91.69 84 ASP A C 1
ATOM 602 O O . ASP A 1 84 ? -12.016 1.586 6.825 1.00 91.69 84 ASP A O 1
ATOM 606 N N . ALA A 1 85 ? -10.318 0.123 6.777 1.00 93.12 85 ALA A N 1
ATOM 607 C CA . ALA A 1 85 ? -10.056 0.271 5.350 1.00 93.12 85 ALA A CA 1
ATOM 608 C C . ALA A 1 85 ? -9.341 -0.951 4.767 1.00 93.12 85 ALA A C 1
ATOM 610 O O . ALA A 1 85 ? -8.613 -1.660 5.451 1.00 93.12 85 ALA A O 1
ATOM 611 N N . THR A 1 86 ? -9.515 -1.165 3.465 1.00 95.25 86 THR A N 1
ATOM 612 C CA . THR A 1 86 ? -8.657 -2.035 2.653 1.00 95.25 86 THR A CA 1
ATOM 613 C C . THR A 1 86 ? -8.152 -1.205 1.485 1.00 95.25 86 THR A C 1
ATOM 615 O O . THR A 1 86 ? -8.943 -0.716 0.681 1.00 95.25 86 THR A O 1
ATOM 618 N N . LEU A 1 87 ? -6.844 -0.970 1.444 1.00 93.88 87 LEU A N 1
ATOM 619 C CA . LEU A 1 87 ? -6.206 -0.033 0.527 1.00 93.88 87 LEU A CA 1
ATOM 620 C C . LEU A 1 87 ? -5.288 -0.794 -0.436 1.00 93.88 87 LEU A C 1
ATOM 622 O O . LEU A 1 87 ? -4.385 -1.492 0.030 1.00 93.88 87 LEU A O 1
ATOM 626 N N . PRO A 1 88 ? -5.478 -0.661 -1.760 1.00 94.00 88 PRO A N 1
ATOM 627 C CA . PRO A 1 88 ? -4.571 -1.257 -2.729 1.00 94.00 88 PRO A CA 1
ATOM 628 C C . PRO A 1 88 ? -3.237 -0.517 -2.742 1.00 94.00 88 PRO A C 1
ATOM 630 O O . PRO A 1 88 ? -3.200 0.710 -2.635 1.00 94.00 88 PRO A O 1
ATOM 633 N N . VAL A 1 89 ? -2.146 -1.253 -2.924 1.00 92.56 89 VAL A N 1
ATOM 634 C CA . VAL A 1 89 ? -0.831 -0.658 -3.167 1.00 92.56 89 VAL A CA 1
ATOM 635 C C . VAL A 1 89 ? -0.619 -0.525 -4.671 1.00 92.56 89 VAL A C 1
ATOM 637 O O . VAL A 1 89 ? -0.824 -1.479 -5.424 1.00 92.56 89 VAL A O 1
ATOM 640 N N . ARG A 1 90 ? -0.220 0.664 -5.122 1.00 91.62 90 ARG A N 1
ATOM 641 C CA . ARG A 1 90 ? 0.006 0.965 -6.543 1.00 91.62 90 ARG A CA 1
ATOM 642 C C . ARG A 1 90 ? 1.324 1.691 -6.756 1.00 91.62 90 ARG A C 1
ATOM 644 O O . ARG A 1 90 ? 1.800 2.382 -5.864 1.00 91.62 90 ARG A O 1
ATOM 651 N N . VAL A 1 91 ? 1.887 1.575 -7.947 1.00 88.12 91 VAL A N 1
ATOM 652 C CA . VAL A 1 91 ? 3.052 2.335 -8.404 1.00 88.12 91 VAL A CA 1
ATOM 653 C C . VAL A 1 91 ? 2.593 3.272 -9.513 1.00 88.12 91 VAL A C 1
ATOM 655 O O . VAL A 1 91 ? 1.989 2.809 -10.474 1.00 88.12 91 VAL A O 1
ATOM 658 N N . SER A 1 92 ? 2.850 4.571 -9.374 1.00 85.00 92 SER A N 1
ATOM 659 C CA . SER A 1 92 ? 2.698 5.529 -10.468 1.00 85.00 92 SER A CA 1
ATOM 660 C C . SER A 1 92 ? 4.030 5.692 -11.187 1.00 85.00 92 SER A C 1
ATOM 662 O O . SER A 1 92 ? 5.055 5.920 -10.541 1.00 85.00 92 SER A O 1
ATOM 664 N N . LEU A 1 93 ? 3.999 5.617 -12.511 1.00 80.50 93 LEU A N 1
ATOM 665 C CA . LEU A 1 93 ? 5.126 5.892 -13.397 1.00 80.50 93 LEU A CA 1
ATOM 666 C C . LEU A 1 93 ? 4.711 6.971 -14.392 1.00 80.50 93 LEU A C 1
ATOM 668 O O . LEU A 1 93 ? 3.598 6.905 -14.909 1.00 80.50 93 LEU A O 1
ATOM 672 N N . ASP A 1 94 ? 5.590 7.922 -14.695 1.00 76.75 94 ASP A N 1
ATOM 673 C CA . ASP A 1 94 ? 5.432 8.722 -15.908 1.00 76.75 94 ASP A CA 1
ATOM 674 C C . ASP A 1 94 ? 6.083 7.969 -17.072 1.00 76.75 94 ASP A C 1
ATOM 676 O O . ASP A 1 94 ? 7.268 7.623 -17.029 1.00 76.75 94 ASP A O 1
ATOM 680 N N . VAL A 1 95 ? 5.289 7.680 -18.099 1.00 71.81 95 VAL A N 1
ATOM 681 C CA . VAL A 1 95 ? 5.770 7.082 -19.340 1.00 71.81 95 VAL A CA 1
ATOM 682 C C . VAL A 1 95 ? 5.426 8.031 -20.475 1.00 71.81 95 VAL A C 1
ATOM 684 O O . VAL A 1 95 ? 4.263 8.168 -20.850 1.00 71.81 95 VAL A O 1
ATOM 687 N N . ALA A 1 96 ? 6.456 8.664 -21.039 1.00 71.88 96 ALA A N 1
ATOM 688 C CA . ALA A 1 96 ? 6.331 9.593 -22.162 1.00 71.88 96 ALA A CA 1
ATOM 689 C C . ALA A 1 96 ? 5.334 10.751 -21.917 1.00 71.88 96 ALA A C 1
ATOM 691 O O . ALA A 1 96 ? 4.617 11.158 -22.830 1.00 71.88 96 ALA A O 1
ATOM 692 N N . GLY A 1 97 ? 5.292 11.287 -20.693 1.00 71.00 97 GLY A N 1
ATOM 693 C CA . GLY A 1 97 ? 4.438 12.410 -20.298 1.00 71.00 97 GLY A CA 1
ATOM 694 C C . GLY A 1 97 ? 3.033 12.009 -19.846 1.00 71.00 97 GLY A C 1
ATOM 695 O O . GLY A 1 97 ? 2.186 12.882 -19.654 1.00 71.00 97 GLY A O 1
ATOM 696 N N . ALA A 1 98 ? 2.757 10.710 -19.702 1.00 71.81 98 ALA A N 1
ATOM 697 C CA . ALA A 1 98 ? 1.478 10.195 -19.231 1.00 71.81 98 ALA A CA 1
ATOM 698 C C . ALA A 1 98 ? 1.659 9.395 -17.927 1.00 71.81 98 ALA A C 1
ATOM 700 O O . ALA A 1 98 ? 2.475 8.469 -17.891 1.00 71.81 98 ALA A O 1
ATOM 701 N N . PRO A 1 99 ? 0.901 9.708 -16.856 1.00 77.56 99 PRO A N 1
ATOM 702 C CA . PRO A 1 99 ? 0.959 8.952 -15.615 1.00 77.56 99 PRO A CA 1
ATOM 703 C C . PRO A 1 99 ? 0.205 7.626 -15.754 1.00 77.56 99 PRO A C 1
ATOM 705 O O . PRO A 1 99 ? -0.984 7.597 -16.073 1.00 77.56 99 PRO A O 1
ATOM 708 N N . TYR A 1 100 ? 0.884 6.530 -15.441 1.00 81.25 100 TYR A N 1
ATOM 709 C CA . TYR A 1 100 ? 0.322 5.186 -15.390 1.00 81.25 100 TYR A CA 1
ATOM 710 C C . TYR A 1 100 ? 0.342 4.661 -13.963 1.00 81.25 100 TYR A C 1
ATOM 712 O O . TYR A 1 100 ? 1.384 4.675 -13.314 1.00 81.25 100 TYR A O 1
ATOM 720 N N . GLU A 1 101 ? -0.796 4.150 -13.495 1.00 86.44 101 GLU A N 1
ATOM 721 C CA . GLU A 1 101 ? -0.902 3.465 -12.208 1.00 86.44 101 GLU A CA 1
ATOM 722 C C . GLU A 1 101 ? -0.918 1.949 -12.402 1.00 86.44 101 GLU A C 1
ATOM 724 O O . GLU A 1 101 ? -1.778 1.397 -13.088 1.00 86.44 101 GLU A O 1
ATOM 729 N N . ILE A 1 102 ? 0.017 1.269 -11.748 1.00 88.19 102 ILE A N 1
ATOM 730 C CA . ILE A 1 102 ? 0.216 -0.174 -11.836 1.00 88.19 102 ILE A CA 1
ATOM 731 C C . ILE A 1 102 ? -0.058 -0.779 -10.456 1.00 88.19 102 ILE A C 1
ATOM 733 O O . ILE A 1 102 ? 0.542 -0.334 -9.474 1.00 88.19 102 ILE A O 1
ATOM 737 N N . PRO A 1 103 ? -0.949 -1.776 -10.319 1.00 90.81 103 PRO A N 1
ATOM 738 C CA . PRO A 1 103 ? -1.131 -2.465 -9.048 1.00 90.81 103 PRO A CA 1
ATOM 739 C C . PRO A 1 103 ? 0.138 -3.240 -8.682 1.00 90.81 103 PRO A C 1
ATOM 741 O O . PRO A 1 103 ? 0.713 -3.944 -9.512 1.00 90.81 103 PRO A O 1
ATOM 744 N N . LEU A 1 104 ? 0.580 -3.121 -7.430 1.00 91.38 104 LEU A N 1
ATOM 745 C CA . LEU A 1 104 ? 1.792 -3.796 -6.981 1.00 91.38 104 LEU A CA 1
ATOM 746 C C . LEU A 1 104 ? 1.522 -5.294 -6.814 1.00 91.38 104 LEU A C 1
ATOM 748 O O . LEU A 1 104 ? 0.750 -5.695 -5.944 1.00 91.38 104 LEU A O 1
ATOM 752 N N . ARG A 1 105 ? 2.162 -6.127 -7.635 1.00 92.50 105 ARG A N 1
ATOM 753 C CA . ARG A 1 105 ? 2.076 -7.588 -7.527 1.00 92.50 105 ARG A CA 1
ATOM 754 C C . ARG A 1 105 ? 2.949 -8.085 -6.380 1.00 92.50 105 ARG A C 1
ATOM 756 O O . ARG A 1 105 ? 4.086 -7.648 -6.227 1.00 92.50 105 ARG A O 1
ATOM 763 N N . ALA A 1 106 ? 2.410 -9.005 -5.584 1.00 92.25 106 ALA A N 1
ATOM 764 C CA . ALA A 1 106 ? 3.143 -9.589 -4.460 1.00 92.25 106 ALA A CA 1
ATOM 765 C C . ALA A 1 106 ? 2.809 -11.067 -4.191 1.00 92.25 106 ALA A C 1
ATOM 767 O O . ALA A 1 106 ? 3.124 -11.596 -3.125 1.00 92.25 106 ALA A O 1
ATOM 768 N N . ALA A 1 107 ? 2.164 -11.744 -5.145 1.00 90.38 107 ALA A N 1
ATOM 769 C CA . ALA A 1 107 ? 1.869 -13.169 -5.044 1.00 90.38 107 ALA A CA 1
ATOM 770 C C . ALA A 1 107 ? 3.154 -13.991 -4.831 1.00 90.38 107 ALA A C 1
ATOM 772 O O . ALA A 1 107 ? 4.146 -13.794 -5.527 1.00 90.38 107 ALA A O 1
ATOM 773 N N . GLY A 1 108 ? 3.132 -14.902 -3.855 1.00 89.31 108 GLY A N 1
ATOM 774 C CA . GLY A 1 108 ? 4.284 -15.742 -3.506 1.00 89.31 108 GLY A CA 1
ATOM 775 C C . GLY A 1 108 ? 5.382 -15.045 -2.691 1.00 89.31 108 GLY A C 1
ATOM 776 O O . GLY A 1 108 ? 6.332 -15.711 -2.289 1.00 89.31 108 GLY A O 1
ATOM 777 N N . LEU A 1 109 ? 5.256 -13.744 -2.404 1.00 90.31 109 LEU A N 1
ATOM 778 C CA . LEU A 1 109 ? 6.231 -13.000 -1.606 1.00 90.31 109 LEU A CA 1
ATOM 779 C C . LEU A 1 109 ? 5.869 -12.996 -0.112 1.00 90.31 109 LEU A C 1
ATOM 781 O O . LEU A 1 109 ? 4.686 -12.963 0.243 1.00 90.31 109 LEU A O 1
ATOM 785 N N . PRO A 1 110 ? 6.871 -12.977 0.788 1.00 89.88 110 PRO A N 1
ATOM 786 C CA . PRO A 1 110 ? 6.622 -12.873 2.217 1.00 89.88 110 PRO A CA 1
ATOM 787 C C . PRO A 1 110 ? 6.028 -11.504 2.558 1.00 89.88 110 PRO A C 1
ATOM 789 O O . PRO A 1 110 ? 6.641 -10.461 2.324 1.00 89.88 110 PRO A O 1
ATOM 792 N N . MET A 1 111 ? 4.832 -11.516 3.141 1.00 94.69 111 MET A N 1
ATOM 793 C C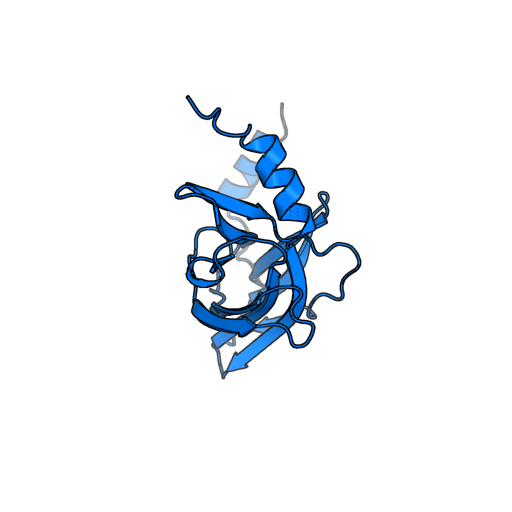A . MET A 1 111 ? 4.167 -10.317 3.650 1.00 94.69 111 MET A CA 1
ATOM 794 C C . MET A 1 111 ? 4.565 -10.047 5.104 1.00 94.69 111 MET A C 1
ATOM 796 O O . MET A 1 111 ? 4.818 -10.985 5.867 1.00 94.69 111 MET A O 1
ATOM 800 N N . PRO A 1 112 ? 4.590 -8.777 5.539 1.00 93.50 112 PRO A N 1
ATOM 801 C CA . PRO A 1 112 ? 4.909 -8.451 6.910 1.00 93.50 112 PRO A CA 1
ATOM 802 C C . PRO A 1 112 ? 3.776 -8.922 7.817 1.00 93.50 112 PRO A C 1
ATOM 804 O O . PRO A 1 112 ? 2.596 -8.677 7.551 1.00 93.50 112 PRO A O 1
ATOM 807 N N . LEU A 1 113 ? 4.150 -9.578 8.915 1.00 94.56 113 LEU A N 1
ATOM 808 C CA . LEU A 1 113 ? 3.199 -10.108 9.888 1.00 94.56 113 LEU A CA 1
ATOM 809 C C . LEU A 1 113 ? 2.225 -9.030 10.352 1.00 94.56 113 LEU A C 1
ATOM 811 O O . LEU A 1 113 ? 2.614 -7.881 10.571 1.00 94.56 113 LEU A O 1
ATOM 815 N N . ALA A 1 114 ? 0.967 -9.423 10.538 1.00 94.56 114 ALA A N 1
ATOM 816 C CA . ALA A 1 114 ? -0.049 -8.513 11.031 1.00 94.56 114 ALA A CA 1
ATOM 817 C C . ALA A 1 114 ? 0.375 -7.895 12.374 1.00 94.56 114 ALA A C 1
ATOM 819 O O . ALA A 1 114 ? 0.942 -8.564 13.243 1.00 94.56 114 ALA A O 1
ATOM 820 N N . ARG A 1 115 ? 0.092 -6.605 12.552 1.00 94.62 115 ARG A N 1
ATOM 821 C CA . ARG A 1 115 ? 0.454 -5.849 13.752 1.00 94.62 115 ARG A CA 1
ATOM 822 C C . ARG A 1 115 ? -0.782 -5.292 14.423 1.00 94.62 115 ARG A C 1
ATOM 824 O O . ARG A 1 115 ? -1.621 -4.675 13.776 1.00 94.62 115 ARG A O 1
ATOM 831 N N . ARG A 1 116 ? -0.860 -5.477 15.739 1.00 94.12 116 ARG A N 1
ATOM 832 C CA . ARG A 1 116 ? -1.782 -4.726 16.589 1.00 94.12 116 ARG A CA 1
ATOM 833 C C . ARG A 1 116 ? -1.116 -3.412 16.980 1.00 94.12 116 ARG A C 1
ATOM 835 O O . ARG A 1 116 ? 0.002 -3.448 17.489 1.00 94.12 116 ARG A O 1
ATOM 842 N N . TRP A 1 117 ? -1.799 -2.289 16.802 1.00 92.81 117 TRP A N 1
ATOM 843 C CA . TRP A 1 117 ? -1.318 -0.983 17.252 1.00 92.81 117 TRP A CA 1
ATOM 844 C C . TRP A 1 117 ? -2.466 -0.131 17.800 1.00 92.81 117 TRP A C 1
ATOM 846 O O . TRP A 1 117 ? -3.630 -0.396 17.517 1.00 92.81 117 TRP A O 1
ATOM 856 N N . GLY A 1 118 ? -2.146 0.885 18.599 1.00 87.19 118 GLY A N 1
ATOM 857 C CA . GLY A 1 118 ? -3.141 1.662 19.334 1.00 87.19 118 GLY A CA 1
ATOM 858 C C . GLY A 1 118 ? -3.393 1.104 20.731 1.00 87.19 118 GLY A C 1
ATOM 859 O O . GLY A 1 118 ? -3.681 -0.083 20.896 1.00 87.19 118 GLY A O 1
ATOM 860 N N . ARG A 1 119 ? -3.270 1.964 21.747 1.00 86.06 119 ARG A N 1
ATOM 861 C CA . ARG A 1 119 ? -3.466 1.576 23.153 1.00 86.06 119 ARG A CA 1
ATOM 862 C C . ARG A 1 119 ? -4.931 1.606 23.593 1.00 86.06 119 ARG A C 1
ATOM 864 O O . ARG A 1 119 ? -5.433 0.601 24.082 1.00 86.06 119 ARG A O 1
ATOM 871 N N . ALA A 1 120 ? -5.596 2.753 23.442 1.00 86.94 120 ALA A N 1
ATOM 872 C CA . ALA A 1 120 ? -6.975 2.951 23.907 1.00 86.94 120 ALA A CA 1
ATOM 873 C C . ALA A 1 120 ? -8.025 2.421 22.914 1.00 86.94 120 ALA A C 1
ATOM 875 O O . ALA A 1 120 ? -9.014 1.824 23.324 1.00 86.94 120 ALA A O 1
ATOM 876 N N . ASP A 1 121 ? -7.782 2.610 21.615 1.00 87.50 121 ASP A N 1
ATOM 877 C CA . ASP A 1 121 ? -8.603 2.101 20.509 1.00 87.50 121 ASP A CA 1
ATOM 878 C C . ASP A 1 121 ? -7.689 1.240 19.617 1.00 87.50 121 ASP A C 1
ATOM 880 O O . ASP A 1 121 ? -6.988 1.787 18.757 1.00 87.50 121 ASP A O 1
ATOM 884 N N . PRO A 1 122 ? -7.554 -0.071 19.905 1.00 92.31 122 PRO A N 1
ATOM 885 C CA . PRO A 1 122 ? -6.609 -0.934 19.211 1.00 92.31 122 PRO A CA 1
ATOM 886 C C . PRO A 1 122 ? -7.111 -1.321 17.818 1.00 92.31 122 PRO A C 1
ATOM 888 O O . PRO A 1 122 ? -8.238 -1.785 17.639 1.00 92.31 122 PRO A O 1
ATOM 891 N N . TYR A 1 123 ? -6.215 -1.211 16.844 1.00 94.44 123 TYR A N 1
ATOM 892 C CA . TYR A 1 123 ? -6.388 -1.640 15.462 1.00 94.44 123 TYR A CA 1
ATOM 893 C C . TYR A 1 123 ? -5.446 -2.793 15.140 1.00 94.44 123 TYR A C 1
ATOM 895 O O . TYR A 1 123 ? -4.406 -2.983 15.776 1.00 94.44 123 TYR A O 1
ATOM 903 N N . LYS A 1 124 ? -5.803 -3.551 14.111 1.00 95.25 124 LYS A N 1
ATOM 904 C CA . LYS A 1 124 ? -4.970 -4.553 13.463 1.00 95.25 124 LYS A CA 1
ATOM 905 C C . LYS A 1 124 ? -4.668 -4.106 12.038 1.00 95.25 124 LYS A C 1
ATOM 907 O O . LYS A 1 124 ? -5.566 -3.708 11.303 1.00 95.25 124 LYS A O 1
ATOM 912 N N . ALA A 1 125 ? -3.394 -4.168 11.664 1.00 95.94 125 ALA A N 1
ATOM 913 C CA . ALA A 1 125 ? -2.894 -3.888 10.322 1.00 95.94 125 ALA A CA 1
ATOM 914 C C . ALA A 1 125 ? -2.401 -5.197 9.755 1.00 95.94 125 ALA A C 1
ATOM 916 O O . ALA A 1 125 ? -1.664 -5.922 10.424 1.00 95.94 125 ALA A O 1
ATOM 917 N N . ALA A 1 126 ? -2.765 -5.480 8.518 1.00 95.81 126 ALA A N 1
ATOM 918 C CA . ALA A 1 126 ? -2.237 -6.610 7.787 1.00 95.81 126 ALA A CA 1
ATOM 919 C C . ALA A 1 126 ? -1.963 -6.189 6.350 1.00 95.81 126 ALA A C 1
ATOM 921 O O . ALA A 1 126 ? -2.770 -5.501 5.731 1.00 95.81 126 ALA A O 1
ATOM 922 N N . ALA A 1 127 ? -0.824 -6.622 5.827 1.00 95.81 127 ALA A N 1
ATOM 923 C CA . ALA A 1 127 ? -0.568 -6.612 4.402 1.00 95.81 127 ALA A CA 1
ATOM 924 C C . ALA A 1 127 ? -0.795 -8.031 3.888 1.00 95.81 127 ALA A C 1
ATOM 926 O O . ALA A 1 127 ? -0.360 -8.996 4.517 1.00 95.81 127 ALA A O 1
ATOM 927 N N . HIS A 1 128 ? -1.521 -8.156 2.789 1.00 95.56 128 HIS A N 1
ATOM 928 C CA . HIS A 1 128 ? -1.825 -9.441 2.178 1.00 95.56 128 HIS A CA 1
ATOM 929 C C . HIS A 1 128 ? -2.018 -9.279 0.675 1.00 95.56 128 HIS A C 1
ATOM 931 O O . HIS A 1 128 ? -1.979 -8.171 0.140 1.00 95.56 128 HIS A O 1
ATOM 937 N N . VAL A 1 129 ? -2.190 -10.408 0.000 1.00 96.19 129 VAL A N 1
ATOM 938 C CA . VAL A 1 129 ? -2.397 -10.469 -1.440 1.00 96.19 129 VAL A CA 1
ATOM 939 C C . VAL A 1 129 ? -3.873 -10.749 -1.704 1.00 96.19 129 VAL A C 1
ATOM 941 O O . VAL A 1 129 ? -4.454 -11.629 -1.067 1.00 96.19 129 VAL A O 1
ATOM 944 N N . ASP A 1 130 ? -4.487 -9.977 -2.596 1.00 94.81 130 ASP A N 1
ATOM 945 C CA . ASP A 1 130 ? -5.864 -10.199 -3.034 1.00 94.81 130 ASP A CA 1
ATOM 946 C C . ASP A 1 130 ? -5.973 -11.392 -4.006 1.00 94.81 130 ASP A C 1
ATOM 948 O O . ASP A 1 130 ? -4.981 -11.999 -4.412 1.00 94.81 130 ASP A O 1
ATOM 952 N N . ALA A 1 131 ? -7.199 -11.736 -4.409 1.00 93.31 131 ALA A N 1
ATOM 953 C CA . ALA A 1 131 ? -7.437 -12.841 -5.341 1.00 93.31 131 ALA A CA 1
ATOM 954 C C . ALA A 1 131 ? -6.801 -12.631 -6.732 1.00 93.31 131 ALA A C 1
ATOM 956 O O . ALA A 1 131 ? -6.606 -13.598 -7.463 1.00 93.31 131 ALA A O 1
ATOM 957 N N . ALA A 1 1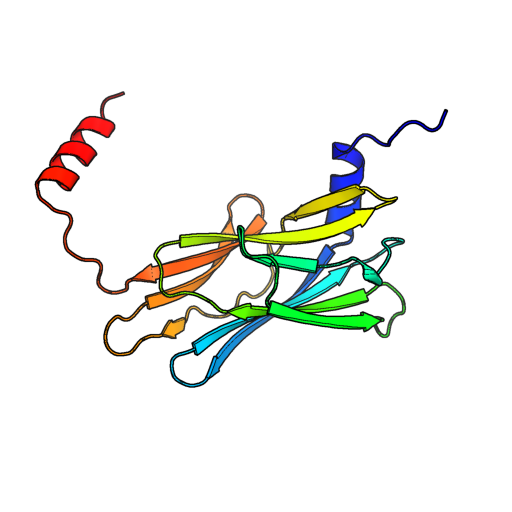32 ? -6.473 -11.389 -7.101 1.00 92.69 132 ALA A N 1
ATOM 958 C CA . ALA A 1 132 ? -5.820 -11.043 -8.360 1.00 92.69 132 ALA A CA 1
ATOM 959 C C . ALA A 1 132 ? -4.280 -11.033 -8.257 1.00 92.69 132 ALA A C 1
ATOM 961 O O . ALA A 1 132 ? -3.594 -10.779 -9.250 1.00 92.69 132 ALA A O 1
ATOM 962 N N . GLY A 1 133 ? -3.718 -11.324 -7.079 1.00 93.31 133 GLY A N 1
ATOM 963 C CA . GLY A 1 133 ? -2.275 -11.336 -6.858 1.00 93.31 133 GLY A CA 1
ATOM 964 C C . GLY A 1 133 ? -1.682 -9.971 -6.490 1.00 93.31 133 GLY A C 1
ATOM 965 O O . GLY A 1 133 ? -0.453 -9.825 -6.484 1.00 93.31 133 GLY A O 1
ATOM 966 N N . HIS A 1 134 ? -2.513 -8.971 -6.185 1.00 94.75 134 HIS A N 1
ATOM 967 C CA . HIS A 1 134 ? -2.072 -7.622 -5.836 1.00 94.75 134 HIS A CA 1
ATOM 968 C C . HIS A 1 134 ? -1.951 -7.425 -4.330 1.00 94.75 134 HIS A C 1
ATOM 970 O O . HIS A 1 134 ? -2.748 -7.932 -3.543 1.00 94.75 134 HIS A O 1
ATOM 976 N N . MET A 1 135 ? -0.963 -6.634 -3.926 1.00 94.88 135 MET A N 1
ATOM 977 C CA . MET A 1 135 ? -0.775 -6.253 -2.539 1.00 94.88 135 MET A CA 1
ATOM 978 C C . MET A 1 135 ? -1.862 -5.269 -2.098 1.00 94.88 135 MET A C 1
ATOM 980 O O . MET A 1 135 ? -2.067 -4.207 -2.695 1.00 94.88 135 MET A O 1
ATOM 984 N N . VAL A 1 136 ? -2.507 -5.601 -0.988 1.00 96.06 136 VAL A N 1
ATOM 985 C CA . VAL A 1 136 ? -3.467 -4.755 -0.288 1.00 96.06 136 VAL A CA 1
ATOM 986 C C . VAL A 1 136 ? -3.082 -4.651 1.183 1.00 96.06 136 VAL A C 1
ATOM 988 O O . VAL A 1 136 ? -2.498 -5.561 1.776 1.00 96.06 136 VAL A O 1
ATOM 991 N N . VAL A 1 137 ? -3.421 -3.520 1.789 1.00 95.38 137 VAL A N 1
ATOM 992 C CA . VAL A 1 137 ? -3.250 -3.284 3.221 1.00 95.38 137 VAL A CA 1
ATOM 993 C C . VAL A 1 137 ? -4.619 -3.109 3.842 1.00 95.38 137 VAL A C 1
ATOM 995 O O . VAL A 1 137 ? -5.347 -2.182 3.491 1.00 95.38 137 VAL A O 1
ATOM 998 N N . SER A 1 138 ? -4.959 -3.979 4.783 1.00 95.38 138 SER A N 1
ATOM 999 C CA . SER A 1 138 ? -6.164 -3.854 5.591 1.00 95.38 138 SER A CA 1
ATOM 1000 C C . SER A 1 138 ? -5.839 -3.298 6.964 1.00 95.38 138 SER A C 1
ATOM 1002 O O . SER A 1 138 ? -4.896 -3.742 7.625 1.00 95.38 138 SER A O 1
ATOM 1004 N N . THR A 1 139 ? -6.678 -2.381 7.409 1.00 95.12 139 THR A N 1
ATOM 1005 C CA . THR A 1 139 ? -6.687 -1.827 8.753 1.00 95.12 139 THR A CA 1
ATOM 1006 C C . THR A 1 139 ? -8.082 -2.018 9.324 1.00 95.12 139 THR A C 1
ATOM 1008 O O . THR A 1 139 ? -9.065 -1.685 8.669 1.00 95.12 139 THR A O 1
ATOM 1011 N N . GLU A 1 140 ? -8.177 -2.599 10.515 1.00 94.06 140 GLU A N 1
ATOM 1012 C CA . GLU A 1 140 ? -9.457 -2.920 11.153 1.00 94.06 140 GLU A CA 1
ATOM 1013 C C . GLU A 1 140 ? -9.393 -2.678 12.663 1.00 94.06 140 GLU A C 1
ATOM 1015 O O . GLU A 1 140 ? -8.389 -2.998 13.305 1.00 94.06 140 GLU A O 1
ATOM 1020 N N . ARG A 1 141 ? -10.453 -2.122 13.255 1.00 93.69 141 ARG A N 1
ATOM 1021 C CA . ARG A 1 141 ? -10.614 -2.064 14.714 1.00 93.69 141 ARG A CA 1
ATOM 1022 C C . ARG A 1 141 ? -10.674 -3.477 15.273 1.00 93.69 141 ARG A C 1
ATOM 1024 O O . ARG A 1 141 ? -11.450 -4.306 14.806 1.00 93.69 141 ARG A O 1
ATOM 1031 N N . LEU A 1 142 ? -9.922 -3.733 16.341 1.00 90.06 142 LEU A N 1
ATOM 1032 C CA . LEU A 1 142 ? -9.938 -5.037 17.005 1.00 90.06 142 LEU A CA 1
ATOM 1033 C C . LEU A 1 142 ? -11.246 -5.271 17.776 1.00 90.06 142 LEU A C 1
ATOM 1035 O O . LEU A 1 142 ? -11.725 -6.398 17.876 1.00 90.06 142 LEU A O 1
ATOM 1039 N N . PHE A 1 143 ? -11.831 -4.193 18.303 1.00 87.25 143 PHE A N 1
ATOM 1040 C CA . PHE A 1 143 ? -13.087 -4.214 19.049 1.00 87.25 143 PHE A CA 1
ATOM 1041 C C . PHE A 1 143 ? -14.096 -3.264 18.396 1.00 87.25 143 PHE A C 1
ATOM 1043 O O . PHE A 1 143 ? -14.318 -2.158 18.894 1.00 87.25 143 PHE A O 1
ATOM 1050 N N . PRO A 1 144 ? -14.694 -3.648 17.253 1.00 80.00 144 PRO A N 1
ATOM 1051 C CA . PRO A 1 144 ? -15.660 -2.796 16.583 1.00 80.00 144 PRO A CA 1
ATOM 1052 C C . PRO A 1 144 ? -16.894 -2.591 17.479 1.00 80.00 144 PRO A C 1
ATOM 1054 O O . PRO A 1 144 ? -17.357 -3.540 18.129 1.00 80.00 144 PRO A O 1
ATOM 1057 N N . PRO A 1 145 ? -17.464 -1.373 17.528 1.00 76.94 145 PRO A N 1
ATOM 1058 C CA . PRO A 1 145 ? -18.698 -1.136 18.261 1.00 76.94 145 PRO A CA 1
ATOM 1059 C C . PRO A 1 145 ? -19.805 -2.040 17.710 1.00 76.94 145 PRO A C 1
ATOM 1061 O O . PRO A 1 145 ? -19.910 -2.261 16.501 1.00 76.94 145 PRO A O 1
ATOM 1064 N N . ARG A 1 146 ? -20.645 -2.582 18.603 1.00 74.19 146 ARG A N 1
ATOM 1065 C CA . ARG A 1 146 ? -21.749 -3.461 18.194 1.00 74.19 146 ARG A CA 1
ATOM 1066 C C . ARG A 1 146 ? -22.617 -2.733 17.158 1.00 74.19 146 ARG A C 1
ATOM 1068 O O . ARG A 1 146 ? -23.018 -1.595 17.415 1.00 74.19 146 ARG A O 1
ATOM 1075 N N . PRO A 1 147 ? -22.950 -3.368 16.019 1.00 73.38 147 PRO A N 1
ATOM 1076 C CA . PRO A 1 147 ? -23.802 -2.739 15.024 1.00 73.38 147 PRO A CA 1
ATOM 1077 C C . PRO A 1 147 ? -25.142 -2.384 15.665 1.00 73.38 147 PRO A C 1
ATOM 1079 O O . PRO A 1 147 ? -25.772 -3.221 16.321 1.00 73.38 147 PRO A O 1
ATOM 1082 N N . SER A 1 148 ? -25.576 -1.139 15.475 1.00 75.06 148 SER A N 1
ATOM 1083 C CA . SER A 1 148 ? -26.864 -0.678 15.987 1.00 75.06 148 SER A CA 1
ATOM 1084 C C . SER A 1 148 ? -28.002 -1.541 15.435 1.00 75.06 148 SER A C 1
ATOM 1086 O O . SER A 1 148 ? -27.909 -2.094 14.334 1.00 75.06 148 SER A O 1
ATOM 1088 N N . LEU A 1 149 ? -29.107 -1.659 16.179 1.00 71.56 149 LEU A N 1
ATOM 1089 C CA . LEU A 1 149 ? -30.280 -2.433 15.745 1.00 71.56 149 LEU A CA 1
ATOM 1090 C C . LEU A 1 149 ? -30.753 -2.025 14.335 1.00 71.56 149 LEU A C 1
ATOM 1092 O O . LEU A 1 149 ? -31.052 -2.890 13.512 1.00 71.56 149 LEU A O 1
ATOM 1096 N N . GLY A 1 150 ? -30.704 -0.729 14.007 1.00 74.44 150 GLY A N 1
ATOM 1097 C CA . GLY A 1 150 ? -31.016 -0.219 12.668 1.00 74.44 150 GLY A CA 1
ATOM 1098 C C . GLY A 1 150 ? -30.016 -0.636 11.579 1.00 74.44 150 GLY A C 1
ATOM 1099 O O . GLY A 1 150 ? -30.411 -0.885 10.440 1.00 74.44 150 GLY A O 1
ATOM 1100 N N . ALA A 1 151 ? -28.723 -0.769 11.897 1.00 73.50 151 ALA A N 1
ATOM 1101 C CA . ALA A 1 151 ? -27.738 -1.330 10.968 1.00 73.50 151 ALA A CA 1
ATOM 1102 C C . ALA A 1 151 ? -27.984 -2.831 10.715 1.00 73.50 151 ALA A C 1
ATOM 1104 O O . ALA A 1 151 ? -27.888 -3.284 9.575 1.00 73.50 151 ALA A O 1
ATOM 1105 N N . ARG A 1 152 ? -28.395 -3.587 11.745 1.00 67.12 152 ARG A N 1
ATOM 1106 C CA . ARG A 1 152 ? -28.730 -5.022 11.631 1.00 67.12 152 ARG A CA 1
ATOM 1107 C C . ARG A 1 152 ? -29.975 -5.260 10.770 1.00 67.12 152 ARG A C 1
ATOM 1109 O O . ARG A 1 152 ? -29.978 -6.176 9.950 1.00 67.12 152 ARG A O 1
ATOM 1116 N N . LEU A 1 153 ? -31.001 -4.417 10.910 1.00 73.94 153 LEU A N 1
ATOM 1117 C CA . LEU A 1 153 ? -32.206 -4.471 10.071 1.00 73.94 153 LEU A CA 1
ATOM 1118 C C . LEU A 1 153 ? -31.887 -4.168 8.599 1.00 73.94 153 LEU A C 1
ATOM 1120 O O . LEU A 1 153 ? -32.290 -4.926 7.720 1.00 73.94 153 LEU A O 1
ATOM 1124 N N . ARG A 1 154 ? -31.083 -3.133 8.317 1.00 71.50 154 ARG A N 1
ATOM 1125 C CA . ARG A 1 154 ? -30.650 -2.807 6.943 1.00 71.50 154 ARG A CA 1
ATOM 1126 C C . ARG A 1 154 ? -29.780 -3.894 6.309 1.00 71.50 154 ARG A C 1
ATOM 1128 O O . ARG A 1 154 ? -29.912 -4.142 5.115 1.00 71.50 154 ARG A O 1
ATOM 1135 N N . GLY A 1 155 ? -28.942 -4.571 7.096 1.00 70.81 155 GLY A N 1
ATOM 1136 C CA . GLY A 1 155 ? -28.155 -5.715 6.627 1.00 70.81 155 GLY A CA 1
ATOM 1137 C C . GLY A 1 155 ? -29.030 -6.872 6.138 1.00 70.81 155 GLY A C 1
ATOM 1138 O O . GLY A 1 155 ? -28.777 -7.418 5.070 1.00 70.81 155 GLY A O 1
ATOM 1139 N N . ARG A 1 156 ? -30.119 -7.189 6.853 1.00 68.62 156 ARG A N 1
ATOM 1140 C CA . ARG A 1 156 ? -31.070 -8.239 6.441 1.00 68.62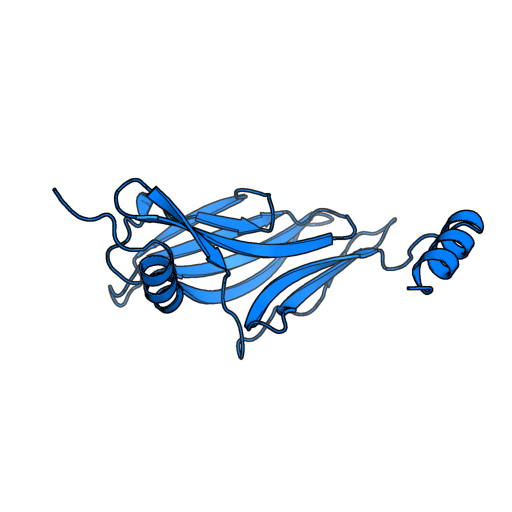 156 ARG A CA 1
ATOM 1141 C C . ARG A 1 156 ? -31.904 -7.862 5.219 1.00 68.62 156 ARG A C 1
ATOM 1143 O O . ARG A 1 156 ? -32.273 -8.738 4.447 1.00 68.62 156 ARG A O 1
ATOM 1150 N N . LEU A 1 157 ? -32.160 -6.572 5.020 1.00 65.56 157 LEU A N 1
ATOM 1151 C CA . LEU A 1 157 ? -32.897 -6.077 3.856 1.00 65.56 157 LEU A CA 1
ATOM 1152 C C . LEU A 1 157 ? -32.061 -6.077 2.564 1.00 65.56 157 LEU A C 1
ATOM 1154 O O . LEU A 1 157 ? -32.639 -6.077 1.484 1.00 65.56 157 LEU A O 1
ATOM 1158 N N . ARG A 1 158 ? -30.721 -6.121 2.645 1.00 58.25 158 ARG A N 1
ATOM 1159 C CA . ARG A 1 158 ? -29.834 -6.212 1.467 1.00 58.25 158 ARG A CA 1
ATOM 1160 C C . ARG A 1 158 ? -29.581 -7.639 0.964 1.00 58.25 158 ARG A C 1
ATOM 1162 O O . ARG A 1 158 ? -29.084 -7.788 -0.142 1.00 58.25 158 ARG A O 1
ATOM 1169 N N . VAL A 1 159 ? -29.932 -8.670 1.737 1.00 57.81 159 VAL A N 1
ATOM 1170 C CA . VAL A 1 159 ? -29.720 -10.095 1.384 1.00 57.81 159 VAL A CA 1
ATOM 1171 C C . VAL A 1 159 ? -30.895 -10.681 0.574 1.00 57.81 159 VAL A C 1
ATOM 1173 O O . VAL A 1 159 ? -30.880 -11.845 0.195 1.00 57.81 159 VAL A O 1
ATOM 1176 N N . ARG A 1 160 ? -31.916 -9.876 0.247 1.00 49.56 160 ARG A N 1
ATOM 1177 C CA . ARG A 1 160 ? -32.968 -10.245 -0.714 1.00 49.56 160 ARG A CA 1
ATOM 1178 C C . ARG A 1 160 ? -32.779 -9.487 -2.031 1.00 49.56 160 ARG A C 1
ATOM 1180 O O . ARG A 1 160 ? -33.402 -8.446 -2.230 1.00 49.56 160 ARG A O 1
ATOM 1187 N N . ARG A 1 161 ? -31.940 -10.016 -2.918 1.00 43.53 161 ARG A N 1
ATOM 1188 C CA . ARG A 1 161 ? -32.096 -9.896 -4.373 1.00 43.53 161 ARG A CA 1
ATOM 1189 C C . ARG A 1 161 ? -31.412 -11.059 -5.063 1.00 43.53 161 ARG A C 1
ATOM 1191 O O . ARG A 1 161 ? -30.279 -11.373 -4.645 1.00 43.53 161 ARG A O 1
#

Sequence (161 aa):
MGGVPDATVASGRFAETVELLSSRWLQDGEALSLELVVRIGGAADPGTAAVHLGPVRQGGTTRTATPDGGGTAVRARFPVERRDATLPVRVSLDVAGAPYEIPLRAAGLPMPLARRWGRADPYKAAAHVDAAGHMVVSTERLFPPRPSLGARLRGRLRVRR

Radius of gyration: 18.79 Å; chains: 1; bounding box: 56×28×60 Å

Secondary structure (DSSP, 8-state):
--PPPPHHHHHHHHHTTEEEEEEEEEEETTEEEEEEEEEEESSS-TTT-EEEETTEE-S-EEEEE-TTSSEEEEEEEEEE-SS-EEEEEEEEEEETTEEEEEE-B-TTSPPPPPEEE-SSS-EEEEEEE-TTSBEEEEEEESSPPPPPHHHHHHHHHTS--